Protein AF-A0A524Q1A9-F1 (afdb_monomer_lite)

Radius of gyration: 17.03 Å; chains: 1; bounding box: 43×22×48 Å

pLDDT: mean 88.63, std 9.99, range [50.19, 98.31]

Foldseek 3Di:
DVLVVVLVVLADDDPWDKDKDADDDPLLVPDQPPDQFHPSPDRIDIATDQDDDDPVCVVVSVVSSVVSCVSCVVVDDLEDAQVRDDVVPPPDLVNLCSPRPVVSLLVVLCVCCVPPVVQPPAPGSDRHHD

Secondary structure (DSSP, 8-state):
-HHHHHHHHTPPTTT-EEEEEE--THHHHS-GGGSS---SS-SEEEEEE---SSGGGHHHHHHHHHHHHHHHGGGS-S---GGG--TTS--HHHHHHHHH-HHHHHHHHHHHHHH-TT----SSSPPPP-

Structure (mmCIF, N/CA/C/O backbone):
data_AF-A0A524Q1A9-F1
#
_entry.id   AF-A0A524Q1A9-F1
#
loop_
_atom_site.group_PDB
_atom_site.id
_atom_site.type_symbol
_atom_site.label_atom_id
_atom_site.label_alt_id
_atom_site.label_comp_id
_atom_site.label_asym_id
_atom_site.label_entity_id
_atom_site.label_seq_id
_atom_site.pdbx_PDB_ins_code
_atom_site.Cartn_x
_atom_site.Cartn_y
_atom_site.Cartn_z
_atom_site.occupancy
_atom_site.B_iso_or_equiv
_atom_site.auth_seq_id
_atom_site.auth_comp_id
_atom_site.auth_asym_id
_atom_site.auth_atom_id
_atom_site.pdbx_PDB_model_num
ATOM 1 N N . MET A 1 1 ? -7.748 1.446 -18.783 1.00 82.12 1 MET A N 1
ATOM 2 C CA . MET A 1 1 ? -7.211 0.165 -19.303 1.00 82.12 1 MET A CA 1
ATOM 3 C C . MET A 1 1 ? -6.052 0.392 -20.268 1.00 82.12 1 MET A C 1
ATOM 5 O O . MET A 1 1 ? -5.007 -0.208 -20.073 1.00 82.12 1 MET A O 1
ATOM 9 N N . GLU A 1 2 ? -6.187 1.289 -21.248 1.00 92.56 2 GLU A N 1
ATOM 10 C CA . GLU A 1 2 ? -5.120 1.617 -22.212 1.00 92.56 2 GLU A CA 1
ATOM 11 C C . GLU A 1 2 ? -3.785 2.009 -21.554 1.00 92.56 2 GLU A C 1
ATOM 13 O O . GLU A 1 2 ? -2.755 1.426 -21.882 1.00 92.56 2 GLU A O 1
ATOM 18 N N . THR A 1 3 ? -3.810 2.886 -20.542 1.00 93.56 3 THR A N 1
ATOM 19 C CA . THR A 1 3 ? -2.613 3.267 -19.771 1.00 93.56 3 THR A CA 1
ATOM 20 C C . THR A 1 3 ? -1.889 2.059 -19.170 1.00 93.56 3 THR A C 1
ATOM 22 O O . THR A 1 3 ? -0.669 1.979 -19.250 1.00 93.56 3 THR A O 1
ATOM 25 N N . LEU A 1 4 ? -2.619 1.088 -18.607 1.00 93.31 4 LEU A N 1
ATOM 26 C CA . LEU A 1 4 ? -2.018 -0.108 -18.003 1.00 93.31 4 LEU A CA 1
ATOM 27 C C . LEU A 1 4 ? -1.349 -0.990 -19.062 1.00 93.31 4 LEU A C 1
ATOM 29 O O . LEU A 1 4 ? -0.229 -1.456 -18.870 1.00 93.31 4 LEU A O 1
ATOM 33 N N . VAL A 1 5 ? -2.016 -1.189 -20.200 1.00 94.56 5 VAL A N 1
ATOM 34 C CA . VAL A 1 5 ? -1.459 -1.960 -21.319 1.00 94.56 5 VAL A CA 1
ATOM 35 C C . VAL A 1 5 ? -0.174 -1.307 -21.826 1.00 94.56 5 VAL A C 1
ATOM 37 O O . VAL A 1 5 ? 0.834 -1.988 -22.003 1.00 94.56 5 VAL A O 1
ATOM 40 N N . GLU A 1 6 ? -0.185 0.012 -22.004 1.00 95.12 6 GLU A N 1
ATOM 41 C CA . GLU A 1 6 ? 0.981 0.757 -22.469 1.00 95.12 6 GLU A CA 1
ATOM 42 C C . GLU A 1 6 ? 2.147 0.706 -21.473 1.00 95.12 6 GLU A C 1
ATOM 44 O O . GLU A 1 6 ? 3.299 0.540 -21.875 1.00 95.12 6 GLU A O 1
ATOM 49 N N . ARG A 1 7 ? 1.869 0.776 -20.165 1.00 95.00 7 ARG A N 1
ATOM 50 C CA . ARG A 1 7 ? 2.906 0.616 -19.137 1.00 95.00 7 ARG A CA 1
ATOM 51 C C . ARG A 1 7 ? 3.479 -0.800 -19.097 1.00 95.00 7 ARG A C 1
ATOM 53 O O . ARG A 1 7 ? 4.697 -0.926 -18.993 1.00 95.00 7 ARG A O 1
ATOM 60 N N . MET A 1 8 ? 2.662 -1.849 -19.251 1.00 94.25 8 MET A N 1
ATOM 61 C CA . MET A 1 8 ? 3.173 -3.230 -19.319 1.00 94.25 8 MET A CA 1
ATOM 62 C C . MET A 1 8 ? 4.067 -3.479 -20.532 1.00 94.25 8 MET A C 1
ATOM 64 O O . MET A 1 8 ? 5.041 -4.212 -20.412 1.00 94.25 8 MET A O 1
ATOM 68 N N . ARG A 1 9 ? 3.783 -2.871 -21.692 1.00 93.81 9 ARG A N 1
ATOM 69 C CA . ARG A 1 9 ? 4.654 -3.000 -22.877 1.00 93.81 9 ARG A CA 1
ATOM 70 C C . ARG A 1 9 ? 6.065 -2.456 -22.648 1.00 93.81 9 ARG A C 1
ATOM 72 O O . ARG A 1 9 ? 6.991 -2.896 -23.317 1.00 93.81 9 ARG A O 1
ATOM 79 N N . LYS A 1 10 ? 6.211 -1.503 -21.723 1.00 93.38 10 LYS A N 1
ATOM 80 C CA . LYS A 1 10 ? 7.481 -0.872 -21.333 1.00 93.38 10 LYS A CA 1
ATOM 81 C C . LYS A 1 10 ? 8.098 -1.498 -20.081 1.00 93.38 10 LYS A C 1
ATOM 83 O O . LYS A 1 10 ? 9.054 -0.947 -19.549 1.00 93.38 10 LYS A O 1
ATOM 88 N N . ALA A 1 11 ? 7.517 -2.578 -19.561 1.00 93.81 11 ALA A N 1
ATOM 89 C CA . ALA A 1 11 ? 8.013 -3.218 -18.354 1.00 93.81 11 ALA A CA 1
ATOM 90 C C . ALA A 1 11 ? 9.360 -3.908 -18.614 1.00 93.81 11 ALA A C 1
ATOM 92 O O . ALA A 1 11 ? 9.469 -4.640 -19.604 1.00 93.81 11 ALA A O 1
ATOM 93 N N . PRO A 1 12 ? 10.353 -3.744 -17.721 1.00 90.06 12 PRO A N 1
ATOM 94 C CA . PRO A 1 12 ? 11.579 -4.523 -17.785 1.00 90.06 12 PRO A CA 1
ATOM 95 C C . PRO A 1 12 ? 11.252 -6.026 -17.693 1.00 90.06 12 PRO A C 1
ATOM 97 O O . PRO A 1 12 ? 10.453 -6.440 -16.838 1.00 90.06 12 PRO A O 1
ATOM 100 N N . PRO A 1 13 ? 11.804 -6.868 -18.581 1.00 77.12 13 PRO A N 1
ATOM 101 C CA . PRO A 1 13 ? 11.566 -8.306 -18.544 1.00 77.12 13 PRO A CA 1
ATOM 102 C C . PRO A 1 13 ? 12.273 -8.959 -17.339 1.00 77.12 13 PRO A C 1
ATOM 104 O O . PRO A 1 13 ? 13.293 -8.448 -16.887 1.00 77.12 13 PRO A O 1
ATOM 107 N N . PRO A 1 14 ? 11.830 -10.132 -16.834 1.00 67.06 14 PRO A N 1
ATOM 108 C CA . PRO A 1 14 ? 10.578 -10.849 -17.097 1.00 67.06 14 PRO A CA 1
ATOM 109 C C . PRO A 1 14 ? 9.600 -10.850 -15.899 1.00 67.06 14 PRO A C 1
ATOM 111 O O . PRO A 1 14 ? 8.634 -11.614 -15.898 1.00 67.06 14 PRO A O 1
ATOM 114 N N . ARG A 1 15 ? 9.861 -10.074 -14.836 1.00 85.25 15 ARG A N 1
ATOM 115 C CA . ARG A 1 15 ? 9.195 -10.264 -13.530 1.00 85.25 15 ARG A CA 1
ATOM 116 C C . ARG A 1 15 ? 8.304 -9.117 -13.058 1.00 85.25 15 ARG A C 1
ATOM 118 O O . ARG A 1 15 ? 7.576 -9.321 -12.084 1.00 85.25 15 ARG A O 1
ATOM 125 N N . CYS A 1 16 ? 8.291 -7.985 -13.754 1.00 92.31 16 CYS A N 1
ATOM 126 C CA . CYS A 1 16 ? 7.331 -6.914 -13.500 1.00 92.31 16 CYS A CA 1
ATOM 127 C C . CYS A 1 16 ? 5.892 -7.370 -13.798 1.00 92.31 16 CYS A C 1
ATOM 129 O O . CYS A 1 16 ? 5.628 -8.021 -14.811 1.00 92.31 16 CYS A O 1
ATOM 131 N N . LYS A 1 17 ? 4.951 -7.046 -12.907 1.00 92.81 17 LYS A N 1
ATOM 132 C CA . LYS A 1 17 ? 3.542 -7.464 -12.996 1.00 92.81 17 LYS A CA 1
ATOM 133 C C . LYS A 1 17 ? 2.611 -6.334 -12.580 1.00 92.81 17 LYS A C 1
ATOM 135 O O . LYS A 1 17 ? 2.949 -5.514 -11.731 1.00 92.81 17 LYS A O 1
ATOM 140 N N . MET A 1 18 ? 1.401 -6.355 -13.128 1.00 93.62 18 MET A N 1
ATOM 141 C CA . MET A 1 18 ? 0.274 -5.596 -12.598 1.00 93.62 18 MET A CA 1
ATOM 142 C C . MET A 1 18 ? -0.896 -6.537 -12.333 1.00 93.62 18 MET A C 1
ATOM 144 O O . MET A 1 18 ? -1.229 -7.358 -13.188 1.00 93.62 18 MET A O 1
ATOM 148 N N . PHE A 1 19 ? -1.518 -6.406 -11.165 1.00 93.69 19 PHE A N 1
ATOM 149 C CA . PHE A 1 19 ? -2.715 -7.157 -10.796 1.00 93.69 19 PHE A CA 1
ATOM 150 C C . PHE A 1 19 ? -3.878 -6.197 -10.607 1.00 93.69 19 PHE A C 1
ATOM 152 O O . PHE A 1 19 ? -3.761 -5.218 -9.873 1.00 93.69 19 PHE A O 1
ATOM 159 N N . ILE A 1 20 ? -4.997 -6.498 -11.261 1.00 93.12 20 ILE A N 1
ATOM 160 C CA . ILE A 1 20 ? -6.282 -5.864 -10.976 1.00 93.12 20 ILE A CA 1
ATOM 161 C C . ILE A 1 20 ? -7.053 -6.851 -10.113 1.00 93.12 20 ILE A C 1
ATOM 163 O O . ILE A 1 20 ? -7.521 -7.882 -10.595 1.00 93.12 20 ILE A O 1
ATOM 167 N N . GLU A 1 21 ? -7.138 -6.549 -8.830 1.00 92.75 21 GLU A N 1
ATOM 168 C CA . GLU A 1 21 ? -7.891 -7.336 -7.870 1.00 92.75 21 GLU A CA 1
ATOM 169 C C . GLU A 1 21 ? -9.317 -6.801 -7.814 1.00 92.75 21 GLU A C 1
ATOM 171 O O . GLU A 1 21 ? -9.543 -5.618 -7.554 1.00 92.75 21 GLU A O 1
ATOM 176 N N . CYS A 1 22 ? -10.284 -7.673 -8.074 1.00 92.06 22 CYS A N 1
ATOM 177 C CA . CYS A 1 22 ? -11.697 -7.334 -8.000 1.00 92.06 22 CYS A CA 1
ATOM 178 C C . CYS A 1 22 ? -12.226 -7.705 -6.614 1.00 92.06 22 CYS A C 1
ATOM 180 O O . CYS A 1 22 ? -12.289 -8.885 -6.267 1.00 92.06 22 CYS A O 1
ATOM 182 N N . PHE A 1 23 ? -12.647 -6.712 -5.838 1.00 89.19 23 PHE A N 1
ATOM 183 C CA . PHE A 1 23 ? -13.371 -6.943 -4.597 1.00 89.19 23 PHE A CA 1
ATOM 184 C C . PHE A 1 23 ? -14.867 -7.051 -4.877 1.00 89.19 23 PHE A C 1
ATOM 186 O O . PHE A 1 23 ? -15.451 -6.239 -5.591 1.00 89.19 23 PHE A O 1
ATOM 193 N N . HIS A 1 24 ? -15.489 -8.084 -4.313 1.00 88.94 24 HIS A N 1
ATOM 194 C CA . HIS A 1 24 ? -16.926 -8.324 -4.388 1.00 88.94 24 HIS A CA 1
ATOM 195 C C . HIS A 1 24 ? -17.390 -9.212 -3.226 1.00 88.94 24 HIS A C 1
ATOM 197 O O . HIS A 1 24 ? -16.591 -9.791 -2.489 1.00 88.94 24 HIS A O 1
ATOM 203 N N . GLY A 1 25 ? -18.706 -9.365 -3.075 1.00 92.12 25 GLY A N 1
ATOM 204 C CA . GLY A 1 25 ? -19.292 -10.287 -2.102 1.00 92.12 25 GLY A CA 1
ATOM 205 C C . GLY A 1 25 ? -19.225 -9.775 -0.663 1.00 92.12 25 GLY A C 1
ATOM 206 O O . GLY A 1 25 ? -19.447 -8.596 -0.401 1.00 92.12 25 GLY A O 1
ATOM 207 N N . GLU A 1 26 ? -18.975 -10.681 0.283 1.00 93.69 26 GLU A N 1
ATOM 208 C CA . GLU A 1 26 ? -19.162 -10.405 1.715 1.00 93.69 26 GLU A CA 1
ATOM 209 C C . GLU A 1 26 ? -18.235 -9.312 2.249 1.00 93.69 26 GLU A C 1
ATOM 211 O O . GLU A 1 26 ? -18.647 -8.484 3.057 1.00 93.69 26 GLU A O 1
ATOM 216 N N . VAL A 1 27 ? -17.007 -9.232 1.731 1.00 90.38 27 VAL A N 1
ATOM 217 C CA . VAL A 1 27 ? -16.033 -8.219 2.160 1.00 90.38 27 VAL A CA 1
ATOM 218 C C . VAL A 1 27 ? -16.543 -6.785 1.957 1.00 90.38 27 VAL A C 1
ATOM 220 O O . VAL A 1 27 ? -16.187 -5.904 2.740 1.00 90.38 27 VAL A O 1
ATOM 223 N N . MET A 1 28 ? -17.411 -6.566 0.962 1.00 92.31 28 MET A N 1
ATOM 224 C CA . MET A 1 28 ? -18.014 -5.264 0.659 1.00 92.31 28 MET A CA 1
ATOM 225 C C . MET A 1 28 ? -19.323 -4.999 1.418 1.00 92.31 28 MET A C 1
ATOM 227 O O . MET A 1 28 ? -19.787 -3.863 1.444 1.00 92.31 28 MET A O 1
ATOM 231 N N . ARG A 1 29 ? -19.937 -6.028 2.023 1.00 92.94 29 ARG A N 1
ATOM 232 C CA . ARG A 1 29 ? -21.180 -5.897 2.809 1.00 92.94 29 ARG A CA 1
ATOM 233 C C . ARG A 1 29 ? -20.935 -5.543 4.272 1.00 92.94 29 ARG A C 1
ATOM 235 O O . ARG A 1 29 ? -21.818 -4.991 4.922 1.00 92.94 29 ARG A O 1
ATOM 242 N N . ILE A 1 30 ? -19.745 -5.842 4.785 1.00 93.12 30 ILE A N 1
ATOM 243 C CA . ILE A 1 30 ? -19.334 -5.451 6.134 1.00 93.12 30 ILE A CA 1
ATOM 244 C C . ILE A 1 30 ? -19.281 -3.919 6.217 1.00 93.12 30 ILE A C 1
ATOM 246 O O . ILE A 1 30 ? -18.682 -3.269 5.358 1.00 93.12 30 ILE A O 1
ATOM 250 N N . ALA A 1 31 ? -19.882 -3.347 7.264 1.00 91.88 31 ALA A N 1
ATOM 251 C CA . ALA A 1 31 ? -19.861 -1.905 7.491 1.00 91.88 31 ALA A CA 1
ATOM 252 C C . ALA A 1 31 ? -18.419 -1.379 7.564 1.00 91.88 31 ALA A C 1
ATOM 254 O O . ALA A 1 31 ? -17.518 -2.040 8.094 1.00 91.88 31 ALA A O 1
ATOM 255 N N . ARG A 1 32 ? -18.188 -0.183 7.011 1.00 89.00 32 ARG A N 1
ATOM 256 C CA . ARG A 1 32 ? -16.846 0.404 6.903 1.00 89.00 32 ARG A CA 1
ATOM 257 C C . ARG A 1 32 ? -16.168 0.484 8.273 1.00 89.00 32 ARG A C 1
ATOM 259 O O . ARG A 1 3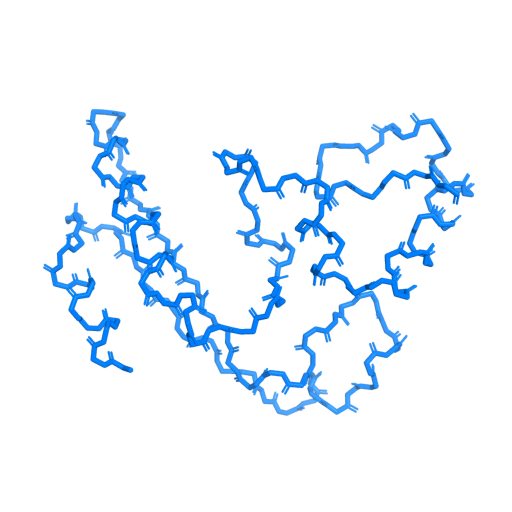2 ? -15.007 0.119 8.383 1.00 89.00 32 ARG A O 1
ATOM 266 N N . ASP A 1 33 ? -16.880 0.905 9.306 1.00 90.69 33 ASP A N 1
ATOM 267 C CA . ASP A 1 33 ? -16.409 1.118 10.680 1.00 90.69 33 ASP A CA 1
ATOM 268 C C . ASP A 1 33 ? -16.306 -0.156 11.542 1.00 90.69 33 ASP A C 1
ATOM 270 O O . ASP A 1 33 ? -15.732 -0.119 12.634 1.00 90.69 33 ASP A O 1
ATOM 274 N N . ALA A 1 34 ? -16.784 -1.305 11.050 1.00 94.44 34 ALA A N 1
ATOM 275 C CA . ALA A 1 34 ? -16.776 -2.562 11.801 1.00 94.44 34 ALA A CA 1
ATOM 276 C C . ALA A 1 34 ? -15.360 -3.107 12.075 1.00 94.44 34 ALA A C 1
ATOM 278 O O . ALA A 1 34 ? -15.166 -3.922 12.976 1.00 94.44 34 ALA A O 1
ATOM 279 N N . THR A 1 35 ? -14.359 -2.683 11.295 1.00 94.38 35 THR A N 1
ATOM 280 C CA . THR A 1 35 ? -12.966 -3.152 11.394 1.00 94.38 35 THR A CA 1
ATOM 281 C C . THR A 1 35 ? -11.970 -2.033 11.084 1.00 94.38 35 THR A C 1
ATOM 283 O O . THR A 1 35 ? -12.339 -1.019 10.496 1.00 94.38 35 THR A O 1
ATOM 286 N N . ALA A 1 36 ? -10.683 -2.257 11.366 1.00 93.62 36 ALA A N 1
ATOM 287 C CA . ALA A 1 36 ? -9.610 -1.336 10.975 1.00 93.62 36 ALA A CA 1
ATOM 288 C C . ALA A 1 36 ? -9.401 -1.230 9.448 1.00 93.62 36 ALA A C 1
ATOM 290 O O . ALA A 1 36 ? -8.868 -0.233 8.977 1.00 93.62 36 ALA A O 1
ATOM 291 N N . PHE A 1 37 ? -9.841 -2.218 8.661 1.00 91.19 37 PHE A N 1
ATOM 292 C CA . PHE A 1 37 ? -9.757 -2.173 7.197 1.00 91.19 37 PHE A CA 1
ATOM 293 C C . PHE A 1 37 ? -10.766 -1.174 6.607 1.00 91.19 37 PHE A C 1
ATOM 295 O O . PHE A 1 37 ? -11.949 -1.222 6.956 1.00 91.19 37 PHE A O 1
ATOM 302 N N . ASP A 1 38 ? -10.317 -0.274 5.723 1.00 85.88 38 ASP A N 1
ATOM 303 C CA . ASP A 1 38 ? -11.141 0.829 5.201 1.00 85.88 38 ASP A CA 1
ATOM 304 C C . ASP A 1 38 ? -11.763 0.598 3.821 1.00 85.88 38 ASP A C 1
ATOM 306 O O . ASP A 1 38 ? -12.888 1.028 3.563 1.00 85.88 38 ASP A O 1
ATOM 310 N N . HIS A 1 39 ? -11.090 -0.141 2.946 1.00 85.94 39 HIS A N 1
ATOM 311 C CA . HIS A 1 39 ? -11.390 -0.149 1.512 1.00 85.94 39 HIS A CA 1
ATOM 312 C C . HIS A 1 39 ? -12.491 -1.149 1.117 1.00 85.94 39 HIS A C 1
ATOM 314 O O . HIS A 1 39 ? -12.281 -2.028 0.288 1.00 85.94 39 HIS A O 1
ATOM 320 N N . ARG A 1 40 ? -13.687 -1.035 1.710 1.00 88.44 40 ARG A N 1
ATOM 321 C CA . ARG A 1 40 ? -14.831 -1.937 1.430 1.00 88.44 40 ARG A CA 1
ATOM 322 C C . ARG A 1 40 ? -15.745 -1.471 0.295 1.00 88.44 40 ARG A C 1
ATOM 324 O O . ARG A 1 40 ? -16.581 -2.238 -0.166 1.00 88.44 40 ARG A O 1
ATOM 331 N N . GLN A 1 41 ? -15.591 -0.224 -0.146 1.00 86.06 41 GLN A N 1
ATOM 332 C CA . GLN A 1 41 ? -16.460 0.411 -1.146 1.00 86.06 41 GLN A CA 1
ATOM 333 C C . GLN A 1 41 ? -15.789 0.595 -2.516 1.00 86.06 41 GLN A C 1
ATOM 335 O O . GLN A 1 41 ? -16.464 0.984 -3.465 1.00 86.06 41 GLN A O 1
ATOM 340 N N . SER A 1 42 ? -14.490 0.293 -2.644 1.00 86.75 42 SER A N 1
ATOM 341 C CA . SER A 1 42 ? -13.805 0.274 -3.941 1.00 86.75 42 SER A CA 1
ATOM 342 C C . SER A 1 42 ? -13.873 -1.137 -4.534 1.00 86.75 42 SER A C 1
ATOM 344 O O . SER A 1 42 ? -13.365 -2.067 -3.906 1.00 86.75 42 SER A O 1
ATOM 346 N N . PRO A 1 43 ? -14.478 -1.333 -5.718 1.00 88.44 43 PRO A N 1
ATOM 347 C CA . PRO A 1 43 ? -14.597 -2.656 -6.333 1.00 88.44 43 PRO A CA 1
ATOM 348 C C . PRO A 1 43 ? -13.282 -3.160 -6.940 1.00 88.44 43 PRO A C 1
ATOM 350 O O . PRO A 1 43 ? -13.179 -4.337 -7.274 1.00 88.44 43 PRO A O 1
ATOM 353 N N . PHE A 1 44 ? -12.281 -2.289 -7.089 1.00 90.81 44 PHE A N 1
ATOM 354 C CA . PHE A 1 44 ? -10.989 -2.641 -7.664 1.00 90.81 44 PHE A CA 1
ATOM 355 C C . PHE A 1 44 ? -9.839 -2.151 -6.792 1.00 90.81 44 PHE A C 1
ATOM 357 O O . PHE A 1 44 ? -9.909 -1.072 -6.193 1.00 90.81 44 PHE A O 1
ATOM 364 N N . ASN A 1 45 ? -8.769 -2.936 -6.789 1.00 91.81 45 ASN A N 1
ATOM 365 C CA . ASN A 1 45 ? -7.457 -2.585 -6.274 1.00 91.81 45 ASN A CA 1
ATOM 366 C C . ASN A 1 45 ? -6.401 -2.908 -7.333 1.00 91.81 45 ASN A C 1
ATOM 368 O O . ASN A 1 45 ? -6.508 -3.907 -8.045 1.00 91.81 45 ASN A O 1
ATOM 372 N N . LEU A 1 46 ? -5.409 -2.034 -7.474 1.00 92.19 46 LEU A N 1
ATOM 373 C CA . LEU A 1 46 ? -4.338 -2.181 -8.453 1.00 92.19 46 LEU A CA 1
ATOM 374 C C . LEU A 1 46 ? -3.019 -2.369 -7.711 1.00 92.19 46 LEU A C 1
ATOM 376 O O . LEU A 1 46 ? -2.554 -1.455 -7.033 1.00 92.19 46 LEU A O 1
ATOM 380 N N . LEU A 1 47 ? -2.396 -3.530 -7.890 1.00 92.69 47 LEU A N 1
ATOM 381 C CA . LEU A 1 47 ? -1.031 -3.782 -7.441 1.00 92.69 47 LEU A CA 1
ATOM 382 C C . LEU A 1 47 ? -0.073 -3.627 -8.621 1.00 92.69 47 LEU A C 1
ATOM 384 O O . LEU A 1 47 ? -0.199 -4.346 -9.613 1.00 92.69 47 LEU A O 1
ATOM 388 N N . ILE A 1 48 ? 0.904 -2.731 -8.494 1.00 92.75 48 ILE A N 1
ATOM 389 C CA . ILE A 1 48 ? 2.038 -2.611 -9.417 1.00 92.75 48 ILE A CA 1
ATOM 390 C C . ILE A 1 48 ? 3.247 -3.226 -8.721 1.00 92.75 48 ILE A C 1
ATOM 392 O O . ILE A 1 48 ? 3.681 -2.737 -7.681 1.00 92.75 48 ILE A O 1
ATOM 396 N N . LEU A 1 49 ? 3.780 -4.303 -9.288 1.00 91.94 49 LEU A N 1
ATOM 397 C CA . LEU A 1 49 ? 4.880 -5.059 -8.707 1.00 91.94 49 LEU A CA 1
ATOM 398 C C . LEU A 1 49 ? 6.092 -5.001 -9.637 1.00 91.94 49 LEU A C 1
ATOM 400 O O . LEU A 1 49 ? 6.110 -5.669 -10.672 1.00 91.94 49 LEU A O 1
ATOM 404 N N . GLY A 1 50 ? 7.105 -4.226 -9.252 1.00 91.44 50 GLY A N 1
ATOM 405 C CA . GLY A 1 50 ? 8.444 -4.333 -9.827 1.00 91.44 50 GLY A CA 1
ATOM 406 C C . GLY A 1 50 ? 9.128 -5.598 -9.312 1.00 91.44 50 GLY A C 1
ATOM 407 O O . GLY A 1 50 ? 9.094 -5.867 -8.112 1.00 91.44 50 GLY A O 1
ATOM 408 N N . GLY A 1 51 ? 9.721 -6.392 -10.202 1.00 90.94 51 GLY A N 1
ATOM 409 C CA . GLY A 1 51 ? 10.411 -7.622 -9.819 1.00 90.94 51 GLY A CA 1
ATOM 410 C C . GLY A 1 51 ? 11.615 -7.882 -10.710 1.00 90.94 51 GLY A C 1
ATOM 411 O O . GLY A 1 51 ? 11.503 -7.786 -11.927 1.00 90.94 51 GLY A O 1
ATOM 412 N N . TRP A 1 52 ? 12.746 -8.222 -10.098 1.00 93.62 52 TRP A N 1
ATOM 413 C CA . TRP A 1 52 ? 14.024 -8.496 -10.755 1.00 93.62 52 TRP A CA 1
ATOM 414 C C . TRP A 1 52 ? 14.910 -9.355 -9.834 1.00 93.62 52 TRP A C 1
ATOM 416 O O . TRP A 1 52 ? 14.512 -9.672 -8.713 1.00 93.62 52 TRP A O 1
ATOM 426 N N . GLU A 1 53 ? 16.062 -9.811 -10.328 1.00 92.94 53 GLU A N 1
ATOM 427 C CA . GLU A 1 53 ? 16.982 -10.698 -9.585 1.00 92.94 53 GLU A CA 1
ATOM 428 C C . GLU A 1 53 ? 18.317 -10.035 -9.258 1.00 92.94 53 GLU A C 1
ATOM 430 O O . GLU A 1 53 ? 18.869 -10.253 -8.180 1.00 92.94 53 GLU A O 1
ATOM 435 N N . LEU A 1 54 ? 18.858 -9.258 -10.197 1.00 93.62 54 LEU A N 1
ATOM 436 C CA . LEU A 1 54 ? 20.187 -8.682 -10.082 1.00 93.62 54 LEU A CA 1
ATOM 437 C C . LEU A 1 54 ? 20.079 -7.243 -9.591 1.00 93.62 54 LEU A C 1
ATOM 439 O O . LEU A 1 54 ? 19.342 -6.453 -10.166 1.00 93.62 54 LEU A O 1
ATOM 443 N N . ALA A 1 55 ? 20.885 -6.866 -8.598 1.00 93.19 55 ALA A N 1
ATOM 444 C CA . ALA A 1 55 ? 20.928 -5.485 -8.101 1.00 93.19 55 ALA A CA 1
ATOM 445 C C . ALA A 1 55 ? 21.275 -4.451 -9.197 1.00 93.19 55 ALA A C 1
ATOM 447 O O . ALA A 1 55 ? 20.941 -3.276 -9.089 1.00 93.19 55 ALA A O 1
ATOM 448 N N . ALA A 1 56 ? 21.929 -4.888 -10.281 1.00 94.75 56 ALA A N 1
ATOM 449 C CA . ALA A 1 56 ? 22.201 -4.051 -11.449 1.00 94.75 56 ALA A CA 1
ATOM 450 C C . ALA A 1 56 ? 20.921 -3.530 -12.136 1.00 94.75 56 ALA A C 1
ATOM 452 O O . ALA A 1 56 ? 20.969 -2.488 -12.786 1.00 94.75 56 ALA A O 1
ATOM 453 N N . ASP A 1 57 ? 19.789 -4.212 -11.945 1.00 93.44 57 ASP A N 1
ATOM 454 C CA . ASP A 1 57 ? 18.507 -3.885 -12.570 1.00 93.44 57 ASP A CA 1
ATOM 455 C C . ASP A 1 57 ? 17.615 -3.005 -11.665 1.00 93.44 57 ASP A C 1
ATOM 457 O O . ASP A 1 57 ? 16.514 -2.618 -12.073 1.00 93.44 57 ASP A O 1
ATOM 461 N N . ASP A 1 58 ? 18.069 -2.663 -10.446 1.00 92.06 58 ASP A N 1
ATOM 462 C CA . ASP A 1 58 ? 17.311 -1.887 -9.449 1.00 92.06 58 ASP A CA 1
ATOM 463 C C . ASP A 1 58 ? 16.746 -0.595 -10.052 1.00 92.06 58 ASP A C 1
ATOM 465 O O . ASP A 1 58 ? 15.549 -0.315 -9.962 1.00 92.06 58 ASP A O 1
ATOM 469 N N . ALA A 1 59 ? 17.613 0.204 -10.682 1.00 93.00 59 ALA A N 1
ATOM 470 C CA . ALA A 1 59 ? 17.263 1.539 -11.155 1.00 93.00 59 ALA A CA 1
ATOM 471 C C . ALA A 1 59 ? 16.141 1.504 -12.202 1.00 93.00 59 ALA A C 1
ATOM 473 O O . ALA A 1 59 ? 15.191 2.283 -12.115 1.00 93.00 59 ALA A O 1
ATOM 474 N N . GLU A 1 60 ? 16.226 0.578 -13.157 1.00 93.88 60 GLU A N 1
ATOM 475 C CA . GLU A 1 60 ? 15.251 0.443 -14.238 1.00 93.88 60 GLU A CA 1
ATOM 476 C C . GLU A 1 60 ? 13.884 -0.015 -13.706 1.00 93.88 60 GLU A C 1
ATOM 478 O O . GLU A 1 60 ? 12.848 0.574 -14.025 1.00 93.88 60 GLU A O 1
ATOM 483 N N . ASN A 1 61 ? 13.868 -1.019 -12.828 1.00 93.88 61 ASN A N 1
ATOM 484 C CA . ASN A 1 61 ? 12.627 -1.578 -12.296 1.00 93.88 61 ASN A CA 1
ATOM 485 C C . ASN A 1 61 ? 11.936 -0.644 -11.290 1.00 93.88 61 ASN A C 1
ATOM 487 O O . ASN A 1 61 ? 10.702 -0.518 -11.292 1.00 93.88 61 ASN A O 1
ATOM 491 N N . ILE A 1 62 ? 12.712 0.050 -10.449 1.00 91.94 62 ILE A N 1
ATOM 492 C CA . ILE A 1 62 ? 12.194 1.079 -9.538 1.00 91.94 62 ILE A CA 1
ATOM 493 C C . ILE A 1 62 ? 11.604 2.240 -10.346 1.00 91.94 62 ILE A C 1
ATOM 495 O O . ILE A 1 62 ? 10.495 2.690 -10.036 1.00 91.94 62 ILE A O 1
ATOM 499 N N . ALA A 1 63 ? 12.302 2.706 -11.389 1.00 92.81 63 ALA A N 1
ATOM 500 C CA . ALA A 1 63 ? 11.811 3.771 -12.262 1.00 92.81 63 ALA A CA 1
ATOM 501 C C . ALA A 1 63 ? 10.498 3.369 -12.942 1.00 92.81 63 ALA A C 1
ATOM 503 O O . ALA A 1 63 ? 9.504 4.089 -12.827 1.00 92.81 63 ALA A O 1
ATOM 504 N N . TRP A 1 64 ? 10.443 2.177 -13.546 1.00 95.00 64 TRP A N 1
ATOM 505 C CA . TRP A 1 64 ? 9.228 1.688 -14.191 1.00 95.00 64 TRP A CA 1
ATOM 506 C C . TRP A 1 64 ? 8.037 1.627 -13.227 1.00 95.00 64 TRP A C 1
ATOM 508 O O . TRP A 1 64 ? 6.936 2.051 -13.592 1.00 95.00 64 TRP A O 1
ATOM 518 N N . THR A 1 65 ? 8.245 1.143 -11.998 1.00 93.00 65 THR A N 1
ATOM 519 C CA . THR A 1 65 ? 7.189 1.037 -10.977 1.00 93.00 65 THR A CA 1
ATOM 520 C C . THR A 1 65 ? 6.661 2.419 -10.586 1.00 93.00 65 THR A C 1
ATOM 522 O O . THR A 1 65 ? 5.448 2.644 -10.587 1.00 93.00 65 THR A O 1
ATOM 525 N N . ARG A 1 66 ? 7.562 3.373 -10.309 1.00 90.94 66 ARG A N 1
ATOM 526 C CA . ARG A 1 66 ? 7.211 4.746 -9.907 1.00 90.94 66 ARG A CA 1
ATOM 527 C C . ARG A 1 66 ? 6.497 5.510 -11.018 1.00 90.94 66 ARG A C 1
ATOM 529 O O . ARG A 1 66 ? 5.462 6.122 -10.770 1.00 90.94 66 ARG A O 1
ATOM 536 N N . GLU A 1 67 ? 7.005 5.440 -12.243 1.00 93.38 67 GLU A N 1
ATOM 537 C CA . GLU A 1 67 ? 6.358 6.053 -13.405 1.00 93.38 67 GLU A CA 1
ATOM 538 C C . GLU A 1 67 ? 4.981 5.446 -13.673 1.00 93.38 67 GLU A C 1
ATOM 540 O O . GLU A 1 67 ? 4.032 6.162 -13.982 1.00 93.38 67 GLU A O 1
ATOM 545 N N . THR A 1 68 ? 4.851 4.123 -13.549 1.00 93.75 68 THR A N 1
ATOM 546 C CA . THR A 1 68 ? 3.562 3.450 -13.729 1.00 93.75 68 THR A CA 1
ATOM 547 C C . THR A 1 68 ? 2.564 3.936 -12.684 1.00 93.75 68 THR A C 1
ATOM 549 O O . THR A 1 68 ? 1.449 4.286 -13.063 1.00 93.75 68 THR A O 1
ATOM 552 N N . TRP A 1 69 ? 2.969 4.058 -11.412 1.00 90.81 69 TRP A N 1
ATOM 553 C CA . TRP A 1 69 ? 2.129 4.637 -10.359 1.00 90.81 69 TRP A CA 1
ATOM 554 C C . TRP A 1 69 ? 1.683 6.069 -10.688 1.00 90.81 69 TRP A C 1
ATOM 556 O O . TRP A 1 69 ? 0.490 6.361 -10.646 1.00 90.81 69 TRP A O 1
ATOM 566 N N . GLN A 1 70 ? 2.605 6.943 -11.102 1.00 91.06 70 GLN A N 1
ATOM 567 C CA . GLN A 1 70 ? 2.284 8.327 -11.485 1.00 91.06 70 GLN A CA 1
ATOM 568 C C . GLN A 1 70 ? 1.266 8.400 -12.631 1.00 91.06 70 GLN A C 1
ATOM 570 O O . GLN A 1 70 ? 0.354 9.223 -12.605 1.00 91.06 70 GLN A O 1
ATOM 575 N N . GLN A 1 71 ? 1.389 7.523 -13.629 1.00 93.75 71 GLN A N 1
ATOM 576 C CA . GLN A 1 71 ? 0.498 7.503 -14.793 1.00 93.75 71 GLN A CA 1
ATOM 577 C C . GLN A 1 71 ? -0.903 6.969 -14.471 1.00 93.75 71 GLN A C 1
ATOM 579 O O . GLN A 1 71 ? -1.865 7.323 -15.154 1.00 93.75 71 GLN A O 1
ATOM 584 N N . VAL A 1 72 ? -1.040 6.116 -13.451 1.00 91.31 72 VAL A N 1
ATOM 585 C CA . VAL A 1 72 ? -2.346 5.570 -13.047 1.00 91.31 72 VAL A CA 1
ATOM 586 C C . VAL A 1 72 ? -3.017 6.373 -11.935 1.00 91.31 72 VAL A C 1
ATOM 588 O O . VAL A 1 72 ? -4.226 6.244 -11.757 1.00 91.31 72 VAL A O 1
ATOM 591 N N . GLN A 1 73 ? -2.266 7.221 -11.224 1.00 88.56 73 GLN A N 1
ATOM 592 C CA . GLN A 1 73 ? -2.758 8.033 -10.111 1.00 88.56 73 GLN A CA 1
ATOM 593 C C . GLN A 1 73 ? -4.038 8.833 -10.431 1.00 88.56 73 GLN A C 1
ATOM 595 O O . GLN A 1 73 ? -4.922 8.846 -9.578 1.00 88.56 73 GLN A O 1
ATOM 600 N N . PRO A 1 74 ? -4.226 9.431 -11.631 1.00 90.81 74 PRO A N 1
ATOM 601 C CA . PRO A 1 74 ? -5.465 10.147 -11.962 1.00 90.81 74 PRO A CA 1
ATOM 602 C C . PRO A 1 74 ? -6.734 9.281 -11.951 1.00 90.81 74 PRO A C 1
ATOM 604 O O . PRO A 1 74 ? -7.838 9.814 -11.884 1.00 90.81 74 PRO A O 1
ATOM 607 N N . TYR A 1 75 ? -6.590 7.956 -12.038 1.00 89.19 75 TYR A N 1
ATOM 608 C CA . TYR A 1 75 ? -7.697 6.997 -11.993 1.00 89.19 75 TYR A CA 1
ATOM 609 C C . TYR A 1 75 ? -7.865 6.347 -10.613 1.00 89.19 75 TYR A C 1
ATOM 611 O O . TYR A 1 75 ? -8.813 5.588 -10.409 1.00 89.19 75 TYR A O 1
ATOM 619 N N . ALA A 1 76 ? -6.935 6.593 -9.688 1.00 86.69 76 ALA A N 1
ATOM 620 C CA . ALA A 1 76 ? -6.949 6.027 -8.350 1.00 86.69 76 ALA A CA 1
ATOM 621 C C . ALA A 1 76 ? -7.741 6.920 -7.387 1.00 86.69 76 ALA A C 1
ATOM 623 O O . ALA A 1 76 ? -7.802 8.142 -7.531 1.00 86.69 76 ALA A O 1
ATOM 624 N N . THR A 1 77 ? -8.330 6.306 -6.362 1.00 84.38 77 THR A N 1
ATOM 625 C CA . THR A 1 77 ? -8.792 7.065 -5.198 1.00 84.38 77 THR A CA 1
ATOM 626 C C . THR A 1 77 ? -7.581 7.525 -4.380 1.00 84.38 77 THR A C 1
ATOM 628 O O . THR A 1 77 ? -6.462 7.051 -4.569 1.00 84.38 77 THR A O 1
ATOM 631 N N . GLN A 1 78 ? -7.789 8.441 -3.433 1.00 74.94 78 GLN A N 1
ATOM 632 C CA . GLN A 1 78 ? -6.727 8.859 -2.504 1.00 74.94 78 GLN A CA 1
ATOM 633 C C . GLN A 1 78 ? -6.340 7.763 -1.492 1.00 74.94 78 GLN A C 1
ATOM 635 O O . GLN A 1 78 ? -5.400 7.939 -0.716 1.00 74.94 78 GLN A O 1
ATOM 640 N N . SER A 1 79 ? -7.072 6.648 -1.479 1.00 76.69 79 SER A N 1
ATOM 641 C CA . SER A 1 79 ? -6.855 5.533 -0.568 1.00 76.69 79 SER A CA 1
ATOM 642 C C . SER A 1 79 ? -5.835 4.549 -1.124 1.00 76.69 79 SER A C 1
ATOM 644 O O . SER A 1 79 ? -5.789 4.273 -2.321 1.00 76.69 79 SER A O 1
ATOM 646 N N . VAL A 1 80 ? -5.062 3.959 -0.223 1.00 82.75 80 VAL A N 1
ATOM 647 C CA . VAL A 1 80 ? -4.044 2.956 -0.533 1.00 82.75 80 VAL A CA 1
ATOM 648 C C . VAL A 1 80 ? -4.134 1.830 0.475 1.00 82.75 80 VAL A C 1
ATOM 650 O O . VAL A 1 80 ? -4.293 2.076 1.666 1.00 82.75 80 VAL A O 1
ATOM 653 N N . TYR A 1 81 ? -4.020 0.588 0.013 1.00 86.25 81 TYR A N 1
ATOM 654 C CA . TYR A 1 81 ? -4.007 -0.534 0.935 1.00 86.25 81 TYR A CA 1
ATOM 655 C C . TYR A 1 81 ? -2.679 -0.568 1.691 1.00 86.25 81 TYR A C 1
ATOM 657 O O . TYR A 1 81 ? -1.617 -0.671 1.082 1.00 86.25 81 TYR A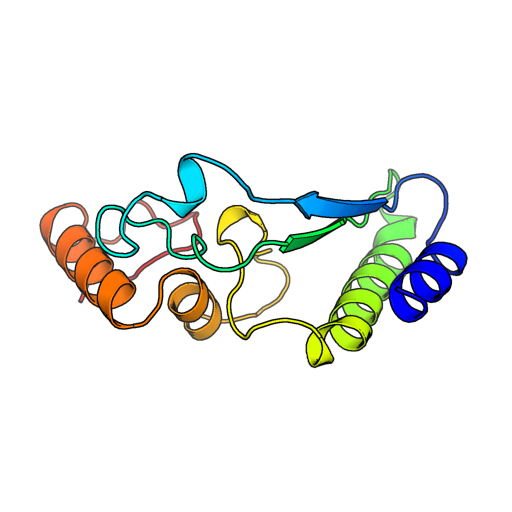 O 1
ATOM 665 N N . VAL A 1 82 ? -2.747 -0.521 3.023 1.00 85.44 82 VAL A N 1
ATOM 666 C CA . VAL A 1 82 ? -1.575 -0.437 3.909 1.00 85.44 82 VAL A CA 1
ATOM 667 C C . VAL A 1 82 ? -0.501 -1.498 3.625 1.00 85.44 82 VAL A C 1
ATOM 669 O O . VAL A 1 82 ? 0.686 -1.210 3.709 1.00 85.44 82 VAL A O 1
ATOM 672 N N . ASN A 1 83 ? -0.892 -2.705 3.206 1.00 87.69 83 ASN A N 1
ATOM 673 C CA . ASN A 1 83 ? 0.053 -3.784 2.898 1.00 87.69 83 ASN A CA 1
ATOM 674 C C . ASN A 1 83 ? 0.859 -3.561 1.607 1.00 87.69 83 ASN A C 1
ATOM 676 O O . ASN A 1 83 ? 1.799 -4.309 1.356 1.00 87.69 83 ASN A O 1
ATOM 680 N N . TYR A 1 84 ? 0.487 -2.584 0.777 1.00 85.75 84 TYR A N 1
ATOM 681 C CA . TYR A 1 84 ? 1.177 -2.245 -0.474 1.00 85.75 84 TYR A CA 1
ATOM 682 C C . TYR A 1 84 ? 2.027 -0.978 -0.354 1.00 85.75 84 TYR A C 1
ATOM 684 O O . TYR A 1 84 ? 2.660 -0.565 -1.325 1.00 85.75 84 TYR A O 1
ATOM 692 N N . LEU A 1 85 ? 2.053 -0.363 0.829 1.00 78.25 85 LEU A N 1
ATOM 693 C CA . LEU A 1 85 ? 2.944 0.750 1.115 1.00 78.25 85 LEU A CA 1
ATOM 694 C C . LEU A 1 85 ? 4.380 0.241 1.234 1.00 78.25 85 LEU A C 1
ATOM 696 O O . LEU A 1 85 ? 4.660 -0.717 1.957 1.00 78.25 85 LEU A O 1
ATOM 700 N N . ASN A 1 86 ? 5.289 0.898 0.520 1.00 68.56 86 ASN A N 1
ATOM 701 C CA . ASN A 1 86 ? 6.712 0.594 0.537 1.00 68.56 86 ASN A CA 1
ATOM 702 C C . ASN A 1 86 ? 7.456 1.710 1.278 1.00 68.56 86 ASN A C 1
ATOM 704 O O . ASN A 1 86 ? 7.331 2.871 0.904 1.00 68.56 86 ASN A O 1
ATOM 708 N N . GLU A 1 87 ? 8.264 1.348 2.277 1.00 57.28 87 GLU A N 1
ATOM 709 C CA . GLU A 1 87 ? 9.113 2.276 3.041 1.00 57.28 87 GLU A CA 1
ATOM 710 C C . GLU A 1 87 ? 10.106 3.055 2.154 1.00 57.28 87 GLU A C 1
ATOM 712 O O . GLU A 1 87 ? 10.522 4.153 2.506 1.00 57.28 87 GLU A O 1
ATOM 717 N N . ALA A 1 88 ? 10.476 2.512 0.984 1.00 50.25 88 ALA A N 1
ATOM 718 C CA . ALA A 1 88 ? 11.394 3.143 0.027 1.00 50.25 88 ALA A CA 1
ATOM 719 C C . ALA A 1 88 ? 10.757 4.266 -0.811 1.00 50.25 88 ALA A C 1
ATOM 721 O O . ALA A 1 88 ? 11.436 4.928 -1.609 1.00 50.25 88 ALA A O 1
ATOM 722 N N . VAL A 1 89 ? 9.445 4.454 -0.693 1.00 52.75 89 VAL A N 1
ATOM 723 C CA . VAL A 1 89 ? 8.787 5.669 -1.147 1.00 52.75 89 VAL A CA 1
ATOM 724 C C . VAL A 1 89 ? 8.532 6.443 0.133 1.00 52.75 89 VAL A C 1
ATOM 726 O O . VAL A 1 89 ? 7.800 5.974 0.995 1.00 52.75 89 VAL A O 1
ATOM 729 N N . ASP A 1 90 ? 9.206 7.579 0.286 1.00 50.19 90 ASP A N 1
ATOM 730 C CA . ASP A 1 90 ? 9.104 8.487 1.433 1.00 50.19 90 ASP A CA 1
ATOM 731 C C . ASP A 1 90 ? 7.708 9.146 1.439 1.00 50.19 90 ASP A C 1
ATOM 733 O O . ASP A 1 90 ? 7.534 10.343 1.239 1.00 50.19 90 ASP A O 1
ATOM 737 N N . GLU A 1 91 ? 6.665 8.320 1.534 1.00 54.53 91 GLU A N 1
ATOM 738 C CA . GLU A 1 91 ? 5.258 8.696 1.425 1.00 54.53 91 GLU A CA 1
ATOM 739 C C . GLU A 1 91 ? 4.746 9.339 2.718 1.00 54.53 91 GLU A C 1
ATOM 741 O O . GLU A 1 91 ? 3.624 9.843 2.756 1.00 54.53 91 GLU A O 1
ATOM 746 N N . GLY A 1 92 ? 5.594 9.382 3.750 1.00 57.66 92 GLY A N 1
ATOM 747 C CA . GLY A 1 92 ? 5.348 10.085 4.997 1.00 57.66 92 GLY A CA 1
ATOM 748 C C . GLY A 1 92 ? 4.208 9.494 5.827 1.00 57.66 92 GLY A C 1
ATOM 749 O O . GLY A 1 92 ? 3.510 8.553 5.447 1.00 57.66 92 GLY A O 1
ATOM 750 N N . SER A 1 93 ? 4.012 10.077 7.008 1.00 61.31 93 SER A N 1
ATOM 751 C CA . SER A 1 93 ? 2.921 9.707 7.923 1.00 61.31 93 SER A CA 1
ATOM 752 C C . SER A 1 93 ? 1.538 9.906 7.280 1.00 61.31 93 SER A C 1
ATOM 754 O O . SER A 1 93 ? 0.612 9.147 7.558 1.00 61.31 93 SER A O 1
ATOM 756 N N . ASP A 1 94 ? 1.425 10.882 6.375 1.00 65.44 94 ASP A N 1
ATOM 757 C CA . ASP A 1 94 ? 0.180 11.302 5.725 1.00 65.44 94 ASP A CA 1
ATOM 758 C C . ASP A 1 94 ? -0.429 10.192 4.852 1.00 65.44 94 ASP A C 1
ATOM 760 O O . ASP A 1 94 ? -1.651 10.049 4.761 1.00 65.44 94 ASP A O 1
ATOM 764 N N . ARG A 1 95 ? 0.411 9.347 4.242 1.00 74.31 95 ARG A N 1
ATOM 765 C CA . ARG A 1 95 ? -0.048 8.224 3.414 1.00 74.31 95 ARG A CA 1
ATOM 766 C C . ARG A 1 95 ? -0.489 7.013 4.238 1.00 74.31 95 ARG A C 1
ATOM 768 O O . ARG A 1 95 ? -1.352 6.251 3.809 1.00 74.31 95 ARG A O 1
ATOM 775 N N . ILE A 1 96 ? 0.054 6.853 5.445 1.00 82.69 96 ILE A N 1
ATOM 776 C CA . ILE A 1 96 ? -0.437 5.850 6.399 1.00 82.69 96 ILE A CA 1
ATOM 777 C C . ILE A 1 96 ? -1.820 6.272 6.899 1.00 82.69 96 ILE A C 1
ATOM 779 O O . ILE A 1 96 ? -2.724 5.442 6.968 1.00 82.69 96 ILE A O 1
ATOM 783 N N . GLU A 1 97 ? -2.023 7.559 7.194 1.00 85.31 97 GLU A N 1
ATOM 784 C CA . GLU A 1 97 ? -3.341 8.066 7.576 1.00 85.31 97 GLU A CA 1
ATOM 785 C C . GLU A 1 97 ? -4.380 7.851 6.466 1.00 85.31 97 GLU A C 1
ATOM 787 O O . GLU A 1 97 ? -5.473 7.353 6.748 1.00 85.31 97 GLU A O 1
ATOM 792 N N . SER A 1 98 ? -4.042 8.116 5.199 1.00 82.62 98 SER A N 1
ATOM 793 C CA . SER A 1 98 ? -4.973 7.901 4.079 1.00 82.62 98 SER A CA 1
ATOM 794 C C . SER A 1 98 ? -5.345 6.427 3.844 1.00 82.62 98 SER A C 1
ATOM 796 O O . SER A 1 98 ? -6.420 6.147 3.305 1.00 82.62 98 SER A O 1
ATOM 798 N N . ALA A 1 99 ? -4.509 5.480 4.288 1.00 86.75 99 ALA A N 1
ATOM 799 C CA . ALA A 1 99 ? -4.805 4.046 4.242 1.00 86.75 99 ALA A CA 1
ATOM 800 C C . ALA A 1 99 ? -5.917 3.630 5.222 1.00 86.75 99 ALA A C 1
ATOM 802 O O . ALA A 1 99 ? -6.670 2.692 4.957 1.00 86.75 99 ALA A O 1
ATOM 803 N N . TYR A 1 100 ? -6.051 4.332 6.348 1.00 89.19 100 TYR A N 1
ATOM 804 C CA . TYR A 1 100 ? -7.083 4.051 7.3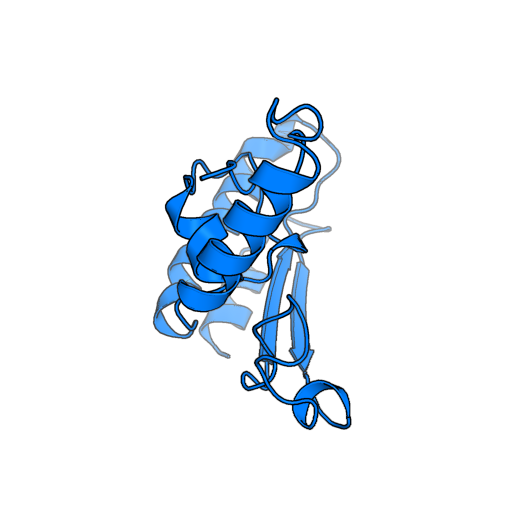51 1.00 89.19 100 TYR A CA 1
ATOM 805 C C . TYR A 1 100 ? -8.266 5.026 7.280 1.00 89.19 100 TYR A C 1
ATOM 807 O O . TYR A 1 100 ? -9.379 4.663 7.658 1.00 89.19 100 TYR A O 1
ATOM 815 N N . GLY A 1 101 ? -8.037 6.249 6.797 1.00 88.31 101 GLY A N 1
ATOM 816 C CA . GLY A 1 101 ? -8.937 7.386 6.955 1.00 88.31 101 GLY A CA 1
ATOM 817 C C . GLY A 1 101 ? -8.829 8.007 8.354 1.00 88.31 101 GLY A C 1
ATOM 818 O O . GLY A 1 101 ? -8.608 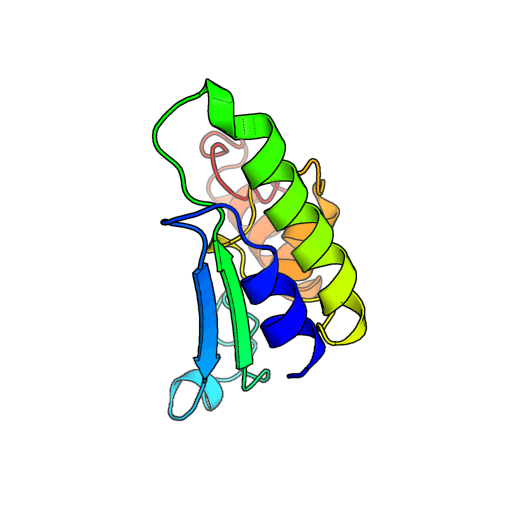7.304 9.342 1.00 88.31 101 GLY A O 1
ATOM 819 N N . ALA A 1 102 ? -9.031 9.325 8.439 1.00 89.12 102 ALA A N 1
ATOM 820 C CA . ALA A 1 102 ? -8.789 10.121 9.649 1.00 89.12 102 ALA A CA 1
ATOM 821 C C . ALA A 1 102 ? -9.457 9.555 10.920 1.00 89.12 102 ALA A C 1
ATOM 823 O O . ALA A 1 102 ? -8.816 9.416 11.959 1.00 89.12 102 ALA A O 1
ATOM 824 N N . GLU A 1 103 ? -10.732 9.160 10.841 1.00 91.69 103 GLU A N 1
ATOM 825 C CA . GLU A 1 103 ? -11.482 8.649 12.000 1.00 91.69 103 GLU A CA 1
ATOM 826 C C . GLU A 1 103 ? -10.884 7.347 12.563 1.00 91.69 103 GLU A C 1
ATOM 828 O O . GLU A 1 103 ? -10.674 7.207 13.772 1.00 91.69 103 GLU A O 1
ATOM 833 N N . LYS A 1 104 ? -10.566 6.383 11.692 1.00 93.38 104 LYS A N 1
ATOM 834 C CA . LYS A 1 104 ? -9.969 5.113 12.122 1.00 93.38 104 LYS A CA 1
ATOM 835 C C . LYS A 1 104 ? -8.529 5.287 12.550 1.00 93.38 104 LYS A C 1
ATOM 837 O O . LYS A 1 104 ? -8.125 4.641 13.512 1.00 93.38 104 LYS A O 1
ATOM 842 N N . PHE A 1 105 ? -7.774 6.145 11.869 1.00 93.31 105 PHE A N 1
ATOM 843 C CA . PHE A 1 105 ? -6.407 6.458 12.255 1.00 93.31 105 PHE A CA 1
ATOM 844 C C . PHE A 1 105 ? -6.363 7.022 13.680 1.00 93.31 105 PHE A C 1
ATOM 846 O O . PHE A 1 105 ? -5.620 6.504 14.511 1.00 93.31 105 PHE A O 1
ATOM 853 N N . ALA A 1 106 ? -7.248 7.969 14.012 1.00 94.88 106 ALA A N 1
ATOM 854 C CA . ALA A 1 106 ? -7.377 8.503 15.368 1.00 94.88 106 ALA A CA 1
ATOM 855 C C . ALA A 1 106 ? -7.743 7.414 16.395 1.00 94.88 106 ALA A C 1
ATOM 857 O O . ALA A 1 106 ? -7.132 7.319 17.461 1.00 94.88 106 ALA A O 1
ATOM 858 N N . ARG A 1 107 ? -8.690 6.522 16.065 1.00 96.50 107 ARG A N 1
ATOM 859 C CA . ARG A 1 107 ? -9.042 5.384 16.934 1.00 96.50 107 ARG A CA 1
ATOM 860 C C . ARG A 1 107 ? -7.865 4.421 17.138 1.00 96.50 107 ARG A C 1
ATOM 862 O O . ARG A 1 107 ? -7.678 3.917 18.246 1.00 96.50 107 ARG A O 1
ATOM 869 N N . LEU A 1 108 ? -7.081 4.148 16.095 1.00 96.62 108 LEU A N 1
ATOM 870 C CA . LEU A 1 108 ? -5.886 3.303 16.165 1.00 96.62 108 LEU A CA 1
ATOM 871 C C . LEU A 1 108 ? -4.778 3.958 16.993 1.00 96.62 108 LEU A C 1
ATOM 873 O O . LEU A 1 108 ? -4.147 3.266 17.788 1.00 96.62 108 LEU A O 1
ATOM 877 N N . ALA A 1 109 ? -4.579 5.270 16.864 1.00 96.31 109 ALA A N 1
ATOM 878 C CA . ALA A 1 109 ? -3.606 6.020 17.651 1.00 96.31 109 ALA A CA 1
ATOM 879 C C . ALA A 1 109 ? -3.945 5.988 19.150 1.00 96.31 109 ALA A C 1
ATOM 881 O O . ALA A 1 109 ? -3.076 5.674 19.965 1.00 96.31 109 ALA A O 1
ATOM 882 N N . ALA A 1 110 ? -5.223 6.156 19.507 1.00 97.94 110 ALA A N 1
ATOM 883 C CA . ALA A 1 110 ? -5.689 6.025 20.889 1.00 97.94 110 ALA A CA 1
ATOM 884 C C . ALA A 1 110 ? -5.499 4.596 21.441 1.00 97.94 110 ALA A C 1
ATOM 886 O O . ALA A 1 110 ? -5.089 4.400 22.589 1.00 97.94 110 ALA A O 1
ATOM 887 N N . LEU A 1 111 ? -5.753 3.566 20.623 1.00 98.00 111 LEU A N 1
ATOM 888 C CA . LEU A 1 111 ? -5.462 2.176 20.997 1.00 98.00 111 LEU A CA 1
ATOM 889 C C . LEU A 1 111 ? -3.954 1.956 21.183 1.00 98.00 111 LEU A C 1
ATOM 891 O O . LEU A 1 111 ? -3.546 1.329 22.161 1.00 98.00 111 LEU A O 1
ATOM 895 N N . LYS A 1 112 ? -3.119 2.502 20.297 1.00 98.06 112 LYS A N 1
ATOM 896 C CA . LYS A 1 112 ? -1.659 2.434 20.410 1.00 98.06 112 LYS A CA 1
ATOM 897 C C . LYS A 1 112 ? -1.174 3.126 21.685 1.00 98.06 112 LYS A C 1
ATOM 899 O O . LYS A 1 112 ? -0.366 2.543 22.392 1.00 98.06 112 LYS A O 1
ATOM 904 N N . ALA A 1 113 ? -1.723 4.284 22.048 1.00 98.19 113 ALA A N 1
ATOM 905 C CA . ALA A 1 113 ? -1.394 4.971 23.298 1.00 98.19 113 ALA A CA 1
ATOM 906 C C . ALA A 1 113 ? -1.723 4.126 24.542 1.00 98.19 113 ALA A C 1
ATOM 908 O O . ALA A 1 113 ? -0.986 4.150 25.524 1.00 98.19 113 ALA A O 1
ATOM 909 N N . LYS A 1 114 ? -2.793 3.324 24.494 1.00 98.31 114 LYS A N 1
ATOM 910 C CA . LYS A 1 114 ? -3.166 2.417 25.588 1.00 98.31 114 LYS A CA 1
ATOM 911 C C . LYS A 1 114 ? -2.274 1.174 25.677 1.00 98.31 114 LYS A C 1
ATOM 913 O O . LYS A 1 114 ? -1.942 0.751 26.781 1.00 98.31 114 LYS A O 1
ATOM 918 N N . TYR A 1 115 ? -1.957 0.553 24.542 1.00 98.31 115 TYR A N 1
ATOM 919 C CA . TYR A 1 115 ? -1.344 -0.784 24.505 1.00 98.31 115 TYR A CA 1
ATOM 920 C C . TYR A 1 115 ? 0.157 -0.787 24.182 1.00 98.31 115 TYR A C 1
ATOM 922 O O . TYR A 1 115 ? 0.851 -1.729 24.549 1.00 98.31 115 TYR A O 1
ATOM 930 N N . ASP A 1 116 ? 0.667 0.248 23.519 1.00 98.19 116 ASP A N 1
ATOM 931 C CA . ASP A 1 116 ? 2.079 0.429 23.166 1.00 98.19 116 ASP A CA 1
ATOM 932 C C . ASP A 1 116 ? 2.478 1.924 23.231 1.00 98.19 116 ASP A C 1
ATOM 934 O O . ASP A 1 116 ? 2.866 2.518 22.218 1.00 98.19 116 ASP A O 1
ATOM 938 N N . PRO A 1 117 ? 2.375 2.571 24.414 1.00 97.44 117 PRO A N 1
ATOM 939 C CA . PRO A 1 117 ? 2.663 4.002 24.576 1.00 97.44 117 PRO A CA 1
ATOM 940 C C . PRO A 1 117 ? 4.111 4.371 24.231 1.00 97.44 117 PRO A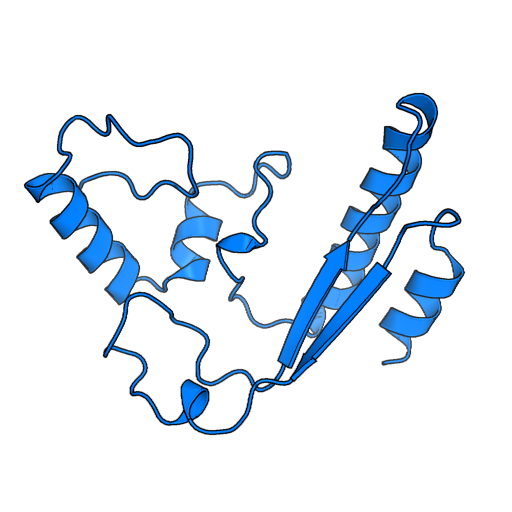 C 1
ATOM 942 O O . PRO A 1 117 ? 4.382 5.491 23.810 1.00 97.44 117 PRO A O 1
ATOM 945 N N . GLY A 1 118 ? 5.047 3.430 24.391 1.00 97.19 118 GLY A N 1
ATOM 946 C CA . GLY A 1 118 ? 6.456 3.610 24.034 1.00 97.19 118 GLY A CA 1
ATOM 947 C C . GLY A 1 118 ? 6.751 3.438 22.542 1.00 97.19 118 GLY A C 1
ATOM 948 O O . GLY A 1 118 ? 7.906 3.576 22.139 1.00 97.19 118 GLY A O 1
ATOM 949 N N . ASN A 1 119 ? 5.737 3.116 21.730 1.00 96.62 119 ASN A N 1
ATOM 950 C CA . ASN A 1 119 ? 5.868 2.808 20.309 1.00 96.62 119 ASN A CA 1
ATOM 951 C C . ASN A 1 119 ? 6.977 1.769 20.032 1.00 96.62 119 ASN A C 1
ATOM 953 O O . ASN A 1 119 ? 7.828 1.941 19.151 1.00 96.62 119 ASN A O 1
ATOM 957 N N . LEU A 1 120 ? 7.013 0.707 20.841 1.00 97.62 120 LEU A N 1
ATOM 958 C CA . LEU A 1 120 ? 7.991 -0.371 20.739 1.00 97.62 120 LEU A CA 1
ATOM 959 C C . LEU A 1 120 ? 7.837 -1.100 19.400 1.00 97.62 120 LEU A C 1
ATOM 961 O O . LEU A 1 120 ? 8.828 -1.334 18.707 1.00 97.62 120 LEU A O 1
ATOM 965 N N . PHE A 1 121 ? 6.597 -1.397 19.001 1.00 95.12 121 PHE A N 1
ATOM 966 C CA . PHE A 1 121 ? 6.293 -2.090 17.751 1.00 95.12 121 PHE A CA 1
ATOM 967 C C . PHE A 1 121 ? 6.087 -1.096 16.609 1.00 95.12 121 PHE A C 1
ATOM 969 O O . PHE A 1 121 ? 4.950 -0.760 16.270 1.00 95.12 121 PHE A O 1
ATOM 976 N N . ARG A 1 122 ? 7.196 -0.648 16.015 1.00 92.00 122 ARG A N 1
ATOM 977 C CA . ARG A 1 122 ? 7.217 0.430 15.008 1.00 92.00 122 ARG A CA 1
ATOM 978 C C . ARG A 1 122 ? 7.824 0.075 13.650 1.00 92.00 122 ARG A C 1
ATOM 980 O O . ARG A 1 122 ? 7.872 0.933 12.781 1.00 92.00 122 ARG A O 1
ATOM 987 N N . MET A 1 123 ? 8.286 -1.163 13.464 1.00 90.06 123 MET A N 1
ATOM 988 C CA . MET A 1 123 ? 8.720 -1.676 12.154 1.00 90.06 123 MET A CA 1
ATOM 989 C C . MET A 1 123 ? 7.512 -2.217 11.384 1.00 90.06 123 MET A C 1
ATOM 991 O O . MET A 1 123 ? 7.311 -3.424 11.266 1.00 90.06 123 MET A O 1
ATOM 995 N N . ASN A 1 124 ? 6.625 -1.303 11.006 1.00 88.12 124 ASN A N 1
ATOM 996 C CA . ASN A 1 124 ? 5.389 -1.538 10.268 1.00 88.12 124 ASN A CA 1
ATOM 997 C C . ASN A 1 124 ? 4.909 -0.196 9.687 1.00 88.12 124 ASN A C 1
ATOM 999 O O . ASN A 1 124 ? 5.550 0.835 9.892 1.00 88.12 124 ASN A O 1
ATOM 1003 N N . GLN A 1 125 ? 3.757 -0.192 9.010 1.00 88.50 125 GLN A N 1
ATOM 1004 C CA . GLN A 1 125 ? 3.057 1.041 8.635 1.00 88.50 125 GLN A CA 1
ATOM 1005 C C . GLN A 1 125 ? 2.509 1.728 9.893 1.00 88.50 125 GLN A C 1
ATOM 1007 O O . GLN A 1 125 ? 1.352 1.558 10.287 1.00 88.50 125 GLN A O 1
ATOM 1012 N N . ASN A 1 126 ? 3.416 2.420 10.578 1.00 90.88 126 ASN A N 1
ATOM 1013 C CA . ASN A 1 126 ? 3.293 2.731 11.985 1.00 90.88 126 ASN A CA 1
ATOM 1014 C C . ASN A 1 126 ? 2.324 3.880 12.261 1.00 90.88 126 ASN A C 1
ATOM 1016 O O . ASN A 1 126 ? 2.542 5.017 11.846 1.00 90.88 126 ASN A O 1
ATOM 1020 N N . VAL A 1 127 ? 1.331 3.601 13.102 1.00 92.12 127 VAL A N 1
ATOM 1021 C CA . VAL A 1 127 ? 0.492 4.616 13.744 1.00 92.12 127 VAL A CA 1
ATOM 1022 C C . VAL A 1 127 ? 1.178 5.049 15.038 1.00 92.12 127 VAL A C 1
ATOM 1024 O O . VAL A 1 127 ? 1.446 4.220 15.910 1.00 92.12 127 VAL A O 1
ATOM 1027 N N . ARG A 1 128 ? 1.503 6.340 15.167 1.00 92.44 128 ARG A N 1
ATOM 1028 C CA . ARG A 1 128 ? 2.091 6.878 16.403 1.00 92.44 128 ARG A CA 1
ATOM 1029 C C . ARG A 1 128 ? 1.008 6.997 17.486 1.00 92.44 128 ARG A C 1
ATOM 1031 O O . ARG A 1 128 ? -0.121 7.344 17.151 1.00 92.44 128 ARG A O 1
ATOM 1038 N N . PRO A 1 129 ? 1.325 6.716 18.760 1.00 93.88 129 PRO A N 1
ATOM 1039 C CA . PRO A 1 129 ? 0.384 6.938 19.852 1.00 93.88 129 PRO A CA 1
ATOM 1040 C C . PRO A 1 129 ? 0.099 8.441 20.012 1.00 93.88 129 PRO A C 1
ATOM 1042 O O . PRO A 1 129 ? 1.032 9.246 19.970 1.00 93.88 129 PRO A O 1
ATOM 1045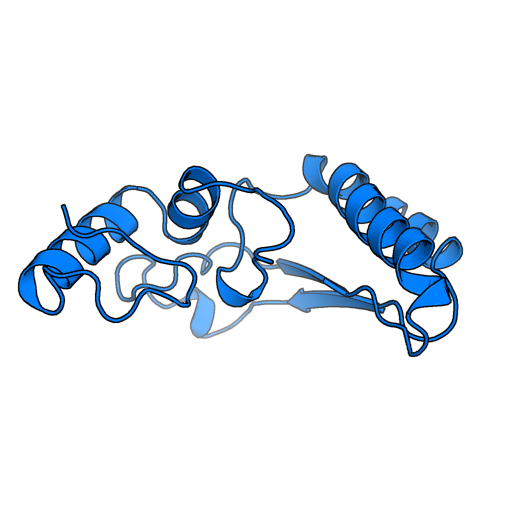 N N . SER A 1 130 ? -1.172 8.804 20.201 1.00 88.69 130 SER A N 1
ATOM 1046 C CA . SER A 1 130 ? -1.638 10.176 20.467 1.00 88.69 130 SER A CA 1
ATOM 1047 C C . SER A 1 130 ? -2.911 10.173 21.296 1.00 88.69 130 SER A C 1
ATOM 1049 O O . SER A 1 130 ? -3.736 9.262 21.042 1.00 88.69 130 SER A O 1
#

Sequence (130 aa):
METLVERMRKAPPPRCKMFIECFHGEVMRIARDATAFDHRQSPFNLLILGGWELAADDAENIAWTRETWQQVQPYATQSVYVNYLNEAVDEGSDRIESAYGAEKFARLAALKAKYDPGNLFRMNQNVRPS